Protein AF-A0A4R9V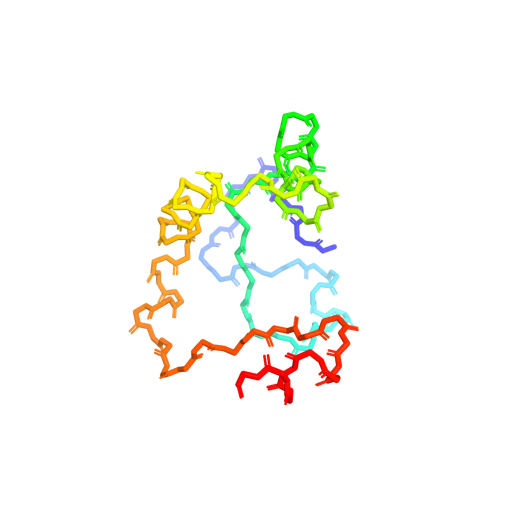CC9-F1 (afdb_monomer)

Foldseek 3Di:
DPDDDPDDPDPPDDDPCCVVPPDPDDDDWDLDDCDDPNVVLVCCVVPVVPCVCVVVRVVSCCVRCVVVVVVDPDDDDPDPDPVVVVVD

Nearest PDB structures (foldseek):
  8ba0-assembly1_g  TM=2.338E-01  e=4.211E+00  Drosophila melanogaster

Radius of gyration: 16.13 Å; Cα contacts (8 Å, |Δi|>4): 30; chains: 1; bounding box: 37×32×43 Å

Sequence (88 aa):
MGTPFTHDMGEGFLSAEAIADPPPFERARAAVVYSGVARQMVQGLKYQDRTDLAPWMARWMLRAGAELIAETDLVLPVPFHGRRLFRR

Mean predicted aligned error: 6.35 Å

Solvent-accessible surface area (backbone atoms only — not comparable to full-atom values): 5950 Å² total; per-residue (Å²): 132,93,72,82,72,96,61,92,77,59,90,89,66,73,55,72,62,49,71,75,56,65,63,101,60,94,79,88,74,69,66,66,72,86,44,74,66,55,40,52,51,53,46,32,47,74,76,62,79,34,61,82,50,47,68,60,54,48,53,43,40,50,66,56,31,44,73,59,56,77,73,51,93,74,89,77,82,85,66,95,49,71,72,61,73,74,70,118

Structure (mmCIF, N/CA/C/O backbone):
data_AF-A0A4R9VCC9-F1
#
_entry.id   AF-A0A4R9VCC9-F1
#
loop_
_atom_site.group_PDB
_atom_site.id
_atom_site.type_symbol
_atom_site.label_atom_id
_atom_site.label_alt_id
_atom_site.label_comp_id
_atom_site.label_asym_id
_atom_site.label_entity_id
_atom_site.label_seq_id
_atom_site.pdbx_PDB_ins_code
_atom_site.Cartn_x
_atom_site.Cartn_y
_atom_site.Cartn_z
_atom_site.occupancy
_atom_site.B_iso_or_equiv
_atom_site.auth_seq_id
_atom_site.auth_comp_id
_atom_site.auth_asym_id
_atom_site.auth_atom_id
_atom_site.pdbx_PDB_model_num
ATOM 1 N N . MET A 1 1 ? 10.640 7.210 -6.493 1.00 76.44 1 MET A N 1
ATOM 2 C CA . MET A 1 1 ? 9.928 6.099 -7.167 1.00 76.44 1 MET A CA 1
ATOM 3 C C . MET A 1 1 ? 8.426 6.180 -6.924 1.00 76.44 1 MET A C 1
ATOM 5 O O . MET A 1 1 ? 8.025 6.678 -5.881 1.00 76.44 1 MET A O 1
ATOM 9 N N . GLY A 1 2 ? 7.588 5.720 -7.864 1.00 79.06 2 GLY A N 1
ATOM 10 C CA . GLY A 1 2 ? 6.119 5.707 -7.707 1.00 79.06 2 GLY A CA 1
ATOM 11 C C . GLY A 1 2 ? 5.383 7.006 -8.073 1.00 79.06 2 GLY A C 1
ATOM 12 O O . GLY A 1 2 ? 4.167 7.081 -7.913 1.00 79.06 2 GLY A O 1
ATOM 13 N N . THR A 1 3 ? 6.091 8.014 -8.589 1.00 82.19 3 THR A N 1
ATOM 14 C CA . THR A 1 3 ? 5.484 9.201 -9.211 1.00 82.19 3 THR A CA 1
ATOM 15 C C . THR A 1 3 ? 5.131 8.878 -10.666 1.00 82.19 3 THR A C 1
ATOM 17 O O . THR A 1 3 ? 5.994 8.348 -11.367 1.00 82.19 3 THR A O 1
ATOM 20 N N . PRO A 1 4 ? 3.912 9.189 -11.144 1.00 82.19 4 PRO A N 1
ATOM 21 C CA . PRO A 1 4 ? 3.558 9.006 -12.548 1.00 82.19 4 PRO A CA 1
ATOM 22 C C . PRO A 1 4 ? 4.478 9.798 -13.483 1.00 82.19 4 PRO A C 1
ATOM 24 O O . PRO A 1 4 ? 4.898 10.910 -13.154 1.00 82.19 4 PRO A O 1
ATOM 27 N N . PHE A 1 5 ? 4.755 9.244 -14.662 1.00 86.69 5 PHE A N 1
ATOM 28 C CA . PHE A 1 5 ? 5.435 9.983 -15.720 1.00 86.69 5 PHE A CA 1
ATOM 29 C C . PHE A 1 5 ? 4.545 11.116 -16.244 1.00 86.69 5 PHE A C 1
ATOM 31 O O . PHE A 1 5 ? 3.318 11.032 -16.219 1.00 86.69 5 PHE A O 1
ATOM 38 N N . THR A 1 6 ? 5.173 12.188 -16.725 1.00 90.12 6 THR A N 1
ATOM 39 C CA . THR A 1 6 ? 4.464 13.324 -17.334 1.00 90.12 6 THR A CA 1
ATOM 40 C C . THR A 1 6 ? 3.877 12.987 -18.703 1.00 90.12 6 THR A C 1
ATOM 42 O O . THR A 1 6 ? 2.949 1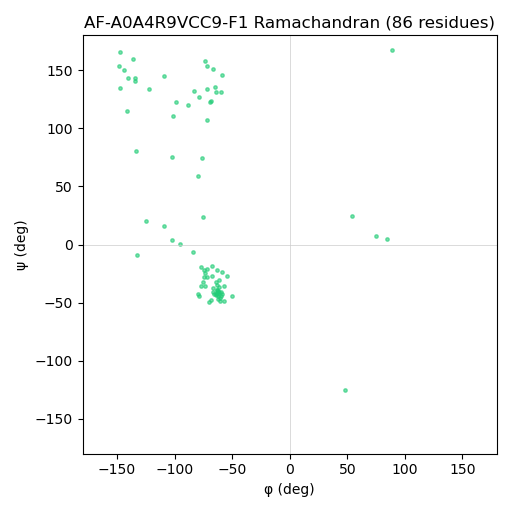3.658 -19.142 1.00 90.12 6 THR A O 1
ATOM 45 N N . HIS A 1 7 ? 4.409 11.955 -19.359 1.00 90.75 7 HIS A N 1
ATOM 46 C CA . HIS A 1 7 ? 3.992 11.465 -20.667 1.00 90.75 7 HIS A CA 1
ATOM 47 C C . HIS A 1 7 ? 3.932 9.938 -20.642 1.00 90.75 7 HIS A C 1
ATOM 49 O O . HIS A 1 7 ? 4.560 9.302 -19.793 1.00 90.75 7 HIS A O 1
ATOM 55 N N . ASP A 1 8 ? 3.190 9.361 -21.582 1.00 89.75 8 ASP A N 1
ATOM 56 C CA . ASP A 1 8 ? 3.244 7.927 -21.837 1.00 89.75 8 ASP A CA 1
ATOM 57 C C . ASP A 1 8 ? 4.614 7.564 -22.428 1.00 89.75 8 ASP A C 1
ATOM 59 O O . ASP A 1 8 ? 5.038 8.134 -23.434 1.00 89.75 8 ASP A O 1
ATOM 63 N N . MET A 1 9 ? 5.314 6.645 -21.767 1.00 90.69 9 MET A N 1
ATOM 64 C CA . MET A 1 9 ? 6.658 6.196 -22.141 1.00 90.69 9 MET A CA 1
ATOM 65 C C . MET A 1 9 ? 6.636 4.830 -22.842 1.00 90.69 9 MET A C 1
ATOM 67 O O . MET A 1 9 ? 7.693 4.284 -23.156 1.00 90.69 9 MET A O 1
ATOM 71 N N . GLY A 1 10 ? 5.444 4.281 -23.089 1.00 90.12 10 GLY A N 1
ATOM 72 C CA . GLY A 1 10 ? 5.252 2.937 -23.608 1.00 90.12 10 GLY A CA 1
ATOM 73 C C . GLY A 1 10 ? 5.168 1.876 -22.511 1.00 90.12 10 GLY A C 1
ATOM 74 O O . GLY A 1 10 ? 5.464 2.099 -21.332 1.00 90.12 10 GLY A O 1
ATOM 75 N N . GLU A 1 11 ? 4.732 0.690 -22.923 1.00 86.31 11 GLU A N 1
ATOM 76 C CA . GLU A 1 11 ? 4.518 -0.445 -22.032 1.00 86.31 11 GLU A CA 1
ATOM 77 C C . GLU A 1 11 ? 5.837 -0.930 -21.407 1.00 86.31 11 GLU A C 1
ATOM 79 O O . GLU A 1 11 ? 6.864 -1.041 -22.075 1.00 86.31 11 GLU A O 1
ATOM 84 N N . GLY A 1 12 ? 5.813 -1.209 -20.102 1.00 85.31 12 GLY A N 1
ATOM 85 C CA . GLY A 1 12 ? 6.968 -1.741 -19.373 1.00 85.31 12 GLY A CA 1
ATOM 86 C C . GLY A 1 12 ? 8.087 -0.734 -19.084 1.00 85.31 12 GLY A C 1
ATOM 87 O O . GLY A 1 12 ? 9.136 -1.133 -18.582 1.00 85.31 12 GLY A O 1
ATOM 88 N N . PHE A 1 13 ? 7.893 0.559 -19.365 1.00 89.69 13 PHE A N 1
ATOM 89 C CA . PHE A 1 13 ? 8.919 1.562 -19.095 1.00 89.69 13 PHE A CA 1
ATOM 90 C C . PHE A 1 13 ? 9.210 1.702 -17.589 1.00 89.69 13 PHE A C 1
ATOM 92 O O . PHE A 1 13 ? 8.302 1.875 -16.771 1.00 89.69 13 PHE A O 1
ATOM 99 N N . LEU A 1 14 ? 10.495 1.675 -17.226 1.00 89.12 14 LEU A N 1
ATOM 100 C CA . LEU A 1 14 ? 10.979 1.811 -15.850 1.00 89.12 14 LEU A CA 1
ATOM 101 C C . LEU A 1 14 ? 11.681 3.156 -15.650 1.00 89.12 14 LEU A C 1
ATOM 103 O O . LEU A 1 14 ? 12.368 3.656 -16.539 1.00 89.12 14 LEU A O 1
ATOM 107 N N . SER A 1 15 ? 11.537 3.751 -14.463 1.00 89.81 15 SER A N 1
ATOM 108 C CA . SER A 1 15 ? 12.280 4.969 -14.132 1.00 89.81 15 SER A CA 1
ATOM 109 C C . SER A 1 15 ? 13.761 4.658 -13.899 1.00 89.81 15 SER A C 1
ATOM 111 O O . SER A 1 15 ? 14.118 3.568 -13.456 1.00 89.81 15 SER A O 1
ATOM 113 N N . ALA A 1 16 ? 14.634 5.644 -14.125 1.00 91.00 16 ALA A N 1
ATOM 114 C CA . ALA A 1 16 ? 16.067 5.495 -13.856 1.00 91.00 16 ALA A CA 1
ATOM 115 C C . ALA A 1 16 ? 16.353 5.123 -12.389 1.00 91.00 16 ALA A C 1
ATOM 117 O O . ALA A 1 16 ? 17.237 4.320 -12.113 1.00 91.00 16 ALA A O 1
ATOM 118 N N . GLU A 1 17 ? 15.564 5.663 -11.456 1.00 91.44 17 GLU A N 1
ATOM 119 C CA . GLU A 1 17 ? 15.637 5.322 -10.031 1.00 91.44 17 GLU A CA 1
ATOM 120 C C . GLU A 1 17 ? 15.295 3.842 -9.785 1.00 91.44 17 GLU A C 1
ATOM 122 O O . GLU A 1 17 ? 15.993 3.194 -9.018 1.00 91.44 17 GLU A O 1
ATOM 127 N N . ALA A 1 18 ? 14.300 3.284 -10.494 1.00 90.81 18 ALA A N 1
ATOM 128 C CA . ALA A 1 18 ? 13.939 1.864 -10.409 1.00 90.81 18 ALA A CA 1
ATOM 129 C C . ALA A 1 18 ? 15.028 0.917 -10.891 1.00 90.81 18 ALA A C 1
ATOM 131 O O . ALA A 1 18 ? 15.138 -0.204 -10.405 1.00 90.81 18 ALA A O 1
ATOM 132 N N . ILE A 1 19 ? 15.802 1.364 -11.872 1.00 92.00 19 ILE A N 1
ATOM 133 C CA . ILE A 1 19 ? 16.897 0.586 -12.442 1.00 92.00 19 ILE A CA 1
ATOM 134 C C . ILE A 1 19 ? 18.124 0.661 -11.530 1.00 92.00 19 ILE A C 1
ATOM 136 O O . ILE A 1 19 ? 18.789 -0.348 -11.314 1.00 92.00 19 ILE A O 1
ATOM 140 N N . ALA A 1 20 ? 18.433 1.852 -11.009 1.00 95.12 20 ALA A N 1
ATOM 141 C CA . ALA A 1 20 ? 19.611 2.080 -10.179 1.00 95.12 20 ALA A CA 1
ATOM 142 C C . ALA A 1 20 ? 19.476 1.490 -8.766 1.00 95.12 20 ALA A C 1
ATOM 144 O O . ALA A 1 20 ? 20.463 0.996 -8.225 1.00 95.12 20 ALA A O 1
ATOM 145 N N . ASP A 1 21 ? 18.273 1.534 -8.189 1.00 93.12 21 ASP A N 1
ATOM 146 C CA . ASP A 1 21 ? 17.951 0.988 -6.868 1.00 93.12 21 ASP A CA 1
ATOM 147 C C . ASP A 1 21 ? 16.649 0.165 -6.948 1.00 93.12 21 ASP A C 1
ATOM 149 O O . ASP A 1 21 ? 15.556 0.676 -6.662 1.00 93.12 21 ASP A O 1
ATOM 153 N N . PRO A 1 22 ? 16.729 -1.097 -7.422 1.00 91.62 22 PRO A N 1
ATOM 154 C CA . PRO A 1 22 ? 15.555 -1.939 -7.596 1.00 91.62 22 PRO A CA 1
ATOM 155 C C . PRO A 1 22 ? 14.803 -2.154 -6.274 1.00 91.62 22 PRO A C 1
ATOM 157 O O . PRO A 1 22 ? 15.409 -2.523 -5.265 1.00 91.62 22 PRO A O 1
ATOM 160 N N . PRO A 1 23 ? 13.472 -1.972 -6.252 1.00 90.56 23 PRO A N 1
ATOM 161 C CA . PRO A 1 23 ? 12.703 -2.100 -5.029 1.00 90.56 23 PRO A CA 1
ATOM 162 C C . PRO A 1 23 ? 12.569 -3.582 -4.639 1.00 90.56 23 PRO A C 1
ATOM 164 O O . PRO A 1 23 ? 12.609 -4.459 -5.503 1.00 90.56 23 PRO A O 1
ATOM 167 N N . PRO A 1 24 ? 12.309 -3.904 -3.359 1.00 90.69 24 PRO A N 1
ATOM 168 C CA . PRO A 1 24 ? 12.152 -5.287 -2.894 1.00 90.69 24 PRO A CA 1
ATOM 169 C C . PRO A 1 24 ? 10.797 -5.914 -3.293 1.00 90.69 24 PRO A C 1
ATOM 171 O O . PRO A 1 24 ? 10.298 -6.811 -2.616 1.00 90.69 24 PRO A O 1
ATOM 174 N N . PHE A 1 25 ? 10.159 -5.410 -4.348 1.00 89.31 25 PHE A N 1
ATOM 175 C CA . PHE A 1 25 ? 8.878 -5.875 -4.869 1.00 89.31 25 PHE A CA 1
ATOM 176 C C . PHE A 1 25 ? 8.870 -5.776 -6.395 1.00 89.31 25 PHE A C 1
ATOM 178 O O . PHE A 1 25 ? 9.479 -4.880 -6.969 1.00 89.31 25 PHE A O 1
ATOM 185 N N . GLU A 1 26 ? 8.124 -6.661 -7.053 1.00 88.69 26 GLU A N 1
ATOM 186 C CA . GLU A 1 26 ? 7.992 -6.645 -8.515 1.00 88.69 26 GLU A CA 1
ATOM 187 C C . GLU A 1 26 ? 7.003 -5.570 -8.986 1.00 88.69 26 GLU A C 1
ATOM 189 O O . GLU A 1 26 ? 7.258 -4.832 -9.935 1.00 88.69 26 GLU A O 1
ATOM 194 N N . ARG A 1 27 ? 5.853 -5.459 -8.310 1.00 88.25 27 ARG A N 1
ATOM 195 C CA . ARG A 1 27 ? 4.760 -4.562 -8.699 1.00 88.25 27 ARG A CA 1
ATOM 196 C C . ARG A 1 27 ? 4.129 -3.915 -7.471 1.00 88.25 27 ARG A C 1
ATOM 198 O O . ARG A 1 27 ? 3.954 -4.549 -6.435 1.00 88.25 27 ARG A O 1
ATOM 205 N N . ALA A 1 28 ? 3.732 -2.653 -7.614 1.00 89.19 28 ALA A N 1
ATOM 206 C CA . ALA A 1 28 ? 2.962 -1.921 -6.615 1.00 89.19 28 ALA A CA 1
ATOM 207 C C . ALA A 1 28 ? 1.799 -1.172 -7.280 1.00 89.19 28 ALA A C 1
ATOM 209 O O . ALA A 1 28 ? 1.923 -0.652 -8.393 1.00 89.19 28 ALA A O 1
ATOM 210 N N . ARG A 1 29 ? 0.657 -1.106 -6.587 1.00 91.06 29 ARG A N 1
ATOM 211 C CA . ARG A 1 29 ? -0.509 -0.306 -6.984 1.00 91.06 29 ARG A CA 1
ATOM 212 C C . ARG A 1 29 ? -1.046 0.453 -5.782 1.00 91.06 29 ARG A C 1
ATOM 214 O O . ARG A 1 29 ? -1.131 -0.081 -4.679 1.00 91.06 29 ARG A O 1
ATOM 221 N N . ALA A 1 30 ? -1.448 1.693 -6.025 1.00 92.00 30 ALA A N 1
ATOM 222 C CA . ALA A 1 30 ? -2.156 2.521 -5.064 1.00 92.00 30 ALA A CA 1
ATOM 223 C C . ALA A 1 30 ? -3.495 2.940 -5.671 1.00 92.00 30 ALA A C 1
ATOM 225 O O . ALA A 1 30 ? -3.551 3.368 -6.820 1.00 92.00 30 ALA A O 1
ATOM 226 N N . ALA A 1 31 ? -4.572 2.833 -4.894 1.00 94.19 31 ALA A N 1
ATOM 227 C CA . ALA A 1 31 ? -5.886 3.294 -5.338 1.00 94.19 31 ALA A CA 1
ATOM 228 C C . ALA A 1 31 ? -6.007 4.825 -5.323 1.00 94.19 31 ALA A C 1
ATOM 230 O O . ALA A 1 31 ? -6.795 5.393 -6.073 1.00 94.19 31 ALA A O 1
ATOM 231 N N . VAL A 1 32 ? -5.250 5.488 -4.444 1.00 92.62 32 VAL A N 1
ATOM 232 C CA . VAL A 1 32 ? -5.306 6.933 -4.212 1.00 92.62 32 VAL A CA 1
ATOM 233 C C . VAL A 1 32 ? -3.933 7.465 -3.814 1.00 92.62 32 VAL A C 1
ATOM 235 O O . VAL A 1 32 ? -3.132 6.755 -3.201 1.00 92.62 32 VAL A O 1
ATOM 238 N N . VAL A 1 33 ? -3.691 8.745 -4.095 1.00 92.38 33 VAL A N 1
ATOM 239 C CA . VAL A 1 33 ? -2.576 9.489 -3.499 1.00 92.38 33 VAL A CA 1
ATOM 240 C C . VAL A 1 33 ? -2.895 9.7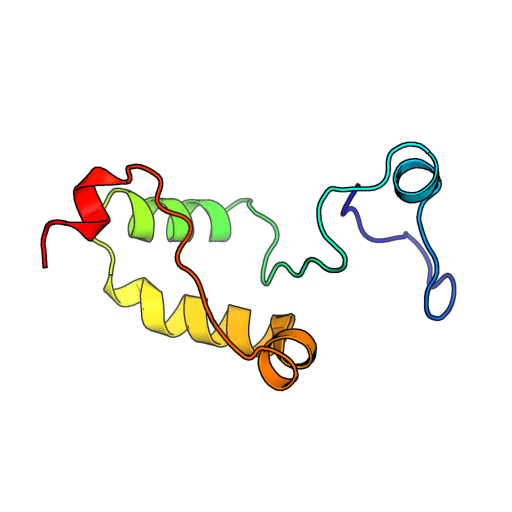43 -2.026 1.00 92.38 33 VAL A C 1
ATOM 242 O O . VAL A 1 33 ? -4.001 10.165 -1.684 1.00 92.38 33 VAL A O 1
ATOM 245 N N . TYR A 1 34 ? -1.934 9.494 -1.137 1.00 92.62 34 TYR A N 1
ATOM 246 C CA . TYR A 1 34 ? -2.107 9.698 0.302 1.00 92.62 34 TYR A CA 1
ATOM 247 C C . TYR A 1 34 ? -2.041 11.190 0.676 1.00 92.62 34 TYR A C 1
ATOM 249 O O . TYR A 1 34 ? -1.060 11.685 1.229 1.00 92.62 34 TYR A O 1
ATOM 257 N N . SER A 1 35 ? -3.105 11.924 0.366 1.00 94.69 35 SER A N 1
ATOM 258 C CA . SER A 1 35 ? -3.258 13.349 0.666 1.00 94.69 35 SER A CA 1
ATOM 259 C C . SER A 1 35 ? -4.725 13.696 0.949 1.00 94.69 35 SER A C 1
ATOM 261 O O . SER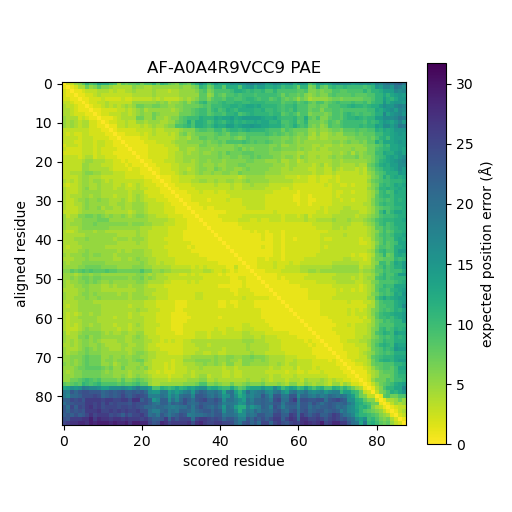 A 1 35 ? -5.625 12.887 0.714 1.00 94.69 35 SER A O 1
ATOM 263 N N . GLY A 1 36 ? -4.974 14.879 1.524 1.00 96.88 36 GLY A N 1
ATOM 264 C CA . GLY A 1 36 ? -6.325 15.410 1.751 1.00 96.88 36 GLY A CA 1
ATOM 265 C C . GLY A 1 36 ? -7.296 14.414 2.400 1.00 96.88 36 GLY A C 1
ATOM 266 O O . GLY A 1 36 ? -7.007 13.835 3.450 1.00 96.88 36 GLY A O 1
ATOM 267 N N . VAL A 1 37 ? -8.443 14.203 1.749 1.00 96.50 37 VAL A N 1
ATOM 268 C CA . VAL A 1 37 ? -9.514 13.304 2.213 1.00 96.50 37 VAL A CA 1
ATOM 269 C C . VAL A 1 37 ? -9.048 11.849 2.295 1.00 96.50 37 VAL A C 1
ATOM 271 O O . VAL A 1 37 ? -9.351 11.172 3.275 1.00 96.50 37 VAL A O 1
ATOM 274 N N . ALA A 1 38 ? -8.250 11.367 1.336 1.00 95.81 38 ALA A N 1
ATOM 275 C CA . ALA A 1 38 ? -7.734 9.997 1.365 1.00 95.81 38 ALA A CA 1
ATOM 276 C C . ALA A 1 38 ? -6.895 9.740 2.627 1.00 95.81 38 ALA A C 1
ATOM 278 O O . ALA A 1 38 ? -7.039 8.705 3.282 1.00 95.81 38 ALA A O 1
ATOM 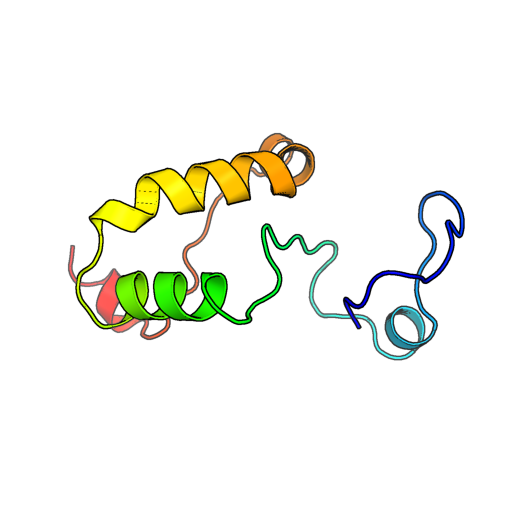279 N N . ARG A 1 39 ? -6.073 10.720 3.027 1.00 96.50 39 ARG A N 1
ATOM 280 C CA . ARG A 1 39 ? -5.322 10.658 4.286 1.00 96.50 39 ARG A CA 1
ATOM 281 C C . ARG A 1 39 ? -6.249 10.603 5.503 1.00 96.50 39 ARG A C 1
ATOM 283 O O . ARG A 1 39 ? -6.011 9.788 6.392 1.00 96.50 39 ARG A O 1
ATOM 290 N N . GLN A 1 40 ? -7.295 11.427 5.541 1.00 97.44 40 GLN A N 1
ATOM 291 C CA . GLN A 1 40 ? -8.263 11.435 6.646 1.00 97.44 40 GLN A CA 1
ATOM 292 C C . GLN A 1 40 ? -9.003 10.098 6.765 1.00 97.44 40 GLN A C 1
ATOM 294 O O . GLN A 1 40 ? -9.117 9.563 7.864 1.00 97.44 40 GLN A O 1
ATOM 299 N N . MET A 1 41 ? -9.431 9.508 5.646 1.00 97.25 41 MET A N 1
ATOM 300 C CA . MET A 1 41 ? -10.097 8.201 5.634 1.00 97.25 41 MET A CA 1
ATOM 301 C C . MET A 1 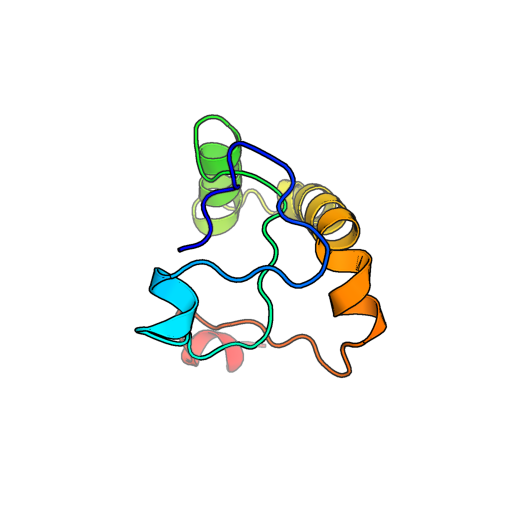41 ? -9.188 7.084 6.156 1.00 97.25 41 MET A C 1
ATOM 303 O O . MET A 1 41 ? -9.595 6.302 7.013 1.00 97.25 41 MET A O 1
ATOM 307 N N . VAL A 1 42 ? -7.935 7.033 5.691 1.00 95.19 42 VAL A N 1
ATOM 308 C CA . VAL A 1 42 ? -6.952 6.045 6.165 1.00 95.19 42 VAL A CA 1
ATOM 309 C C . VAL A 1 42 ? -6.683 6.205 7.661 1.00 95.19 42 VAL A C 1
ATOM 311 O O . VAL A 1 42 ? -6.579 5.206 8.369 1.00 95.19 42 VAL A O 1
ATOM 314 N N . GLN A 1 43 ? -6.581 7.439 8.161 1.00 95.69 43 GLN A N 1
ATOM 315 C CA . GLN A 1 43 ? -6.419 7.693 9.594 1.00 95.69 43 GLN A CA 1
ATOM 316 C C . GLN A 1 43 ? -7.663 7.292 10.392 1.00 95.69 43 GLN A C 1
ATOM 318 O O . GLN A 1 43 ? -7.520 6.677 11.446 1.00 95.69 43 GLN A O 1
ATOM 323 N N . GLY A 1 44 ? -8.861 7.575 9.874 1.00 96.75 44 GLY A N 1
ATOM 324 C CA . GLY A 1 44 ? -10.122 7.147 10.472 1.00 96.75 44 GLY A CA 1
ATOM 325 C C . GLY A 1 44 ? -10.187 5.629 10.627 1.00 96.75 44 GLY A C 1
ATOM 326 O O . GLY A 1 44 ? -10.456 5.126 11.717 1.00 96.75 44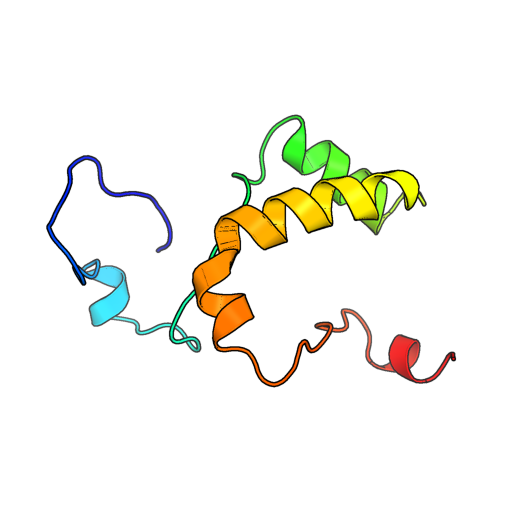 GLY A O 1
ATOM 327 N N . LEU A 1 45 ? -9.853 4.899 9.559 1.00 94.25 45 LEU A N 1
ATOM 328 C CA . LEU A 1 45 ? -9.807 3.438 9.568 1.00 94.25 45 LEU A CA 1
ATOM 329 C C . LEU A 1 45 ? -8.743 2.894 10.538 1.00 94.25 45 LEU A C 1
ATOM 331 O O . LEU A 1 45 ? -8.991 1.913 11.232 1.00 94.25 45 LEU A O 1
ATOM 335 N N . LYS A 1 46 ? -7.550 3.505 10.585 1.00 90.19 46 LYS A N 1
ATOM 336 C CA . LYS A 1 46 ? -6.425 3.013 11.401 1.00 90.19 46 LYS A CA 1
ATOM 337 C C . LYS A 1 46 ? -6.552 3.327 12.891 1.00 90.19 46 LYS A C 1
ATOM 339 O O . LYS A 1 46 ? -6.083 2.529 13.699 1.00 90.19 46 LYS A O 1
ATOM 344 N N . TYR A 1 47 ? -7.106 4.486 13.244 1.00 93.25 47 TYR A N 1
ATOM 345 C CA . TYR A 1 47 ? -6.956 5.058 14.588 1.00 93.25 47 TYR A CA 1
ATOM 346 C C . TYR A 1 47 ? -8.258 5.547 15.227 1.00 93.25 47 TYR A C 1
ATOM 348 O O . TYR A 1 47 ? -8.235 5.903 16.399 1.00 93.25 47 TYR A O 1
ATOM 356 N N . GLN A 1 48 ? -9.374 5.595 14.492 1.00 94.00 48 GLN A N 1
ATOM 357 C CA . GLN A 1 48 ? -10.637 6.162 14.992 1.00 94.00 48 GLN A CA 1
ATOM 358 C C . GLN A 1 48 ? -11.813 5.183 14.895 1.00 94.00 48 GLN A C 1
ATOM 360 O O . GLN A 1 48 ? -12.963 5.606 14.872 1.00 94.00 48 GLN A O 1
ATOM 365 N N . ASP A 1 49 ? -11.521 3.8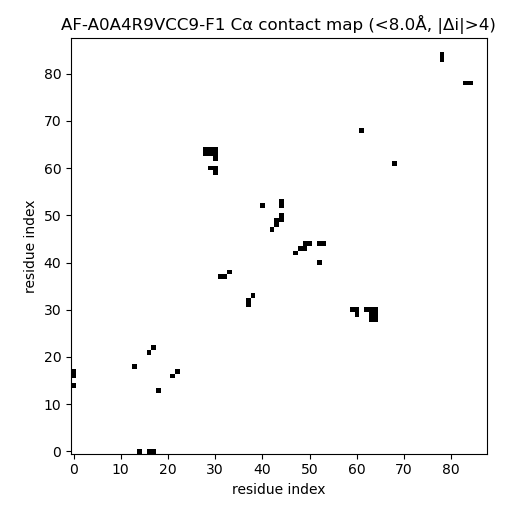85 14.793 1.00 93.06 49 ASP A N 1
ATOM 366 C CA . ASP A 1 49 ? -12.510 2.799 14.733 1.00 93.06 49 ASP A CA 1
ATOM 367 C C . ASP A 1 49 ? -13.573 2.956 13.623 1.00 93.06 49 ASP A C 1
ATOM 369 O O . ASP A 1 49 ? -14.664 2.390 13.674 1.00 93.06 49 ASP A O 1
ATOM 373 N N . ARG A 1 50 ? -13.240 3.703 12.558 1.00 96.00 50 ARG A N 1
ATOM 374 C CA . ARG A 1 50 ? -14.095 3.898 11.376 1.00 96.00 50 ARG A CA 1
ATOM 375 C C . ARG A 1 50 ? -14.017 2.702 10.430 1.00 96.00 50 ARG A C 1
ATOM 377 O O . ARG A 1 50 ? -13.598 2.812 9.275 1.00 96.00 50 ARG A O 1
ATOM 384 N N . THR A 1 51 ? -14.378 1.528 10.940 1.00 95.06 51 THR A N 1
ATOM 385 C CA . THR A 1 51 ? -14.379 0.262 10.187 1.00 95.06 51 THR A CA 1
ATOM 386 C C . THR A 1 51 ? -15.430 0.237 9.074 1.00 95.06 51 THR A C 1
ATOM 388 O O . THR A 1 51 ? -15.267 -0.494 8.096 1.00 95.06 51 THR A O 1
ATOM 391 N N . ASP A 1 52 ? -16.432 1.117 9.143 1.00 96.75 52 ASP A N 1
ATOM 392 C CA . ASP A 1 52 ? -17.411 1.386 8.085 1.00 96.75 52 ASP A CA 1
ATOM 393 C C . ASP A 1 52 ? -16.768 1.851 6.765 1.00 96.75 52 ASP A C 1
ATOM 395 O O . ASP A 1 52 ? -17.336 1.645 5.692 1.00 96.75 52 ASP A O 1
ATOM 399 N N . LEU A 1 53 ? -15.556 2.418 6.814 1.00 96.81 53 LEU A N 1
ATOM 400 C CA . LEU A 1 53 ? -14.794 2.821 5.628 1.00 96.81 53 LEU A CA 1
ATOM 401 C C . LEU A 1 53 ? -14.178 1.630 4.879 1.00 96.81 53 LEU A C 1
ATOM 403 O O . LEU A 1 53 ? -13.877 1.741 3.686 1.00 96.81 53 LEU A O 1
ATOM 407 N N . ALA A 1 54 ? -13.985 0.491 5.552 1.00 95.56 54 ALA A N 1
ATOM 408 C CA . ALA A 1 54 ? -13.221 -0.630 5.016 1.00 95.56 54 ALA A CA 1
ATOM 409 C C . ALA A 1 54 ? -13.804 -1.207 3.710 1.00 95.56 54 ALA A C 1
ATOM 411 O O . ALA A 1 54 ? -13.032 -1.365 2.762 1.00 95.56 54 ALA A O 1
ATOM 412 N N . PRO A 1 55 ? -15.125 -1.461 3.574 1.00 97.00 55 PRO A N 1
ATOM 413 C CA . PRO A 1 55 ? -15.682 -1.997 2.331 1.00 97.00 55 PRO A CA 1
ATOM 414 C C . PRO A 1 55 ? -15.508 -1.052 1.135 1.00 97.00 55 PRO A C 1
ATOM 416 O O . PRO A 1 55 ? -15.282 -1.508 0.015 1.00 97.00 55 PRO A O 1
ATOM 419 N N . TRP A 1 56 ? -15.589 0.262 1.356 1.00 95.62 56 TRP A N 1
ATOM 420 C CA . TRP A 1 56 ? -15.430 1.269 0.304 1.00 95.62 56 TRP A CA 1
ATOM 421 C C . TRP A 1 56 ? -13.988 1.343 -0.181 1.00 95.62 56 TRP A C 1
ATOM 423 O O . TRP A 1 56 ? -13.721 1.236 -1.378 1.00 95.62 56 TRP A O 1
ATOM 433 N N . MET A 1 57 ? -13.055 1.444 0.764 1.00 96.75 57 MET A N 1
ATOM 434 C CA . MET A 1 57 ? -11.628 1.483 0.468 1.00 96.75 57 MET A CA 1
ATOM 435 C C . MET A 1 57 ? -11.161 0.180 -0.192 1.00 96.75 57 MET A C 1
ATOM 437 O O . MET A 1 57 ? -10.401 0.226 -1.158 1.00 96.75 57 MET A O 1
ATOM 441 N N . ALA A 1 58 ? -11.676 -0.972 0.253 1.00 95.44 58 ALA A N 1
ATOM 442 C CA . ALA A 1 58 ? -11.399 -2.262 -0.371 1.00 95.44 58 ALA A CA 1
ATOM 443 C C . ALA A 1 58 ? -11.852 -2.297 -1.838 1.00 95.44 58 ALA A C 1
ATOM 445 O O . ALA A 1 58 ? -11.082 -2.719 -2.692 1.00 95.44 58 ALA A O 1
ATOM 446 N N . ARG A 1 59 ? -13.047 -1.791 -2.174 1.00 96.75 59 ARG A N 1
ATOM 447 C CA . ARG A 1 59 ? -13.514 -1.728 -3.575 1.00 96.75 59 ARG A CA 1
ATOM 448 C C . ARG A 1 59 ? -12.613 -0.865 -4.459 1.00 96.75 59 ARG A C 1
ATOM 450 O O . ARG A 1 59 ? -12.387 -1.217 -5.615 1.00 96.75 59 ARG A O 1
ATOM 457 N N . TRP A 1 60 ? -12.075 0.235 -3.935 1.00 96.75 60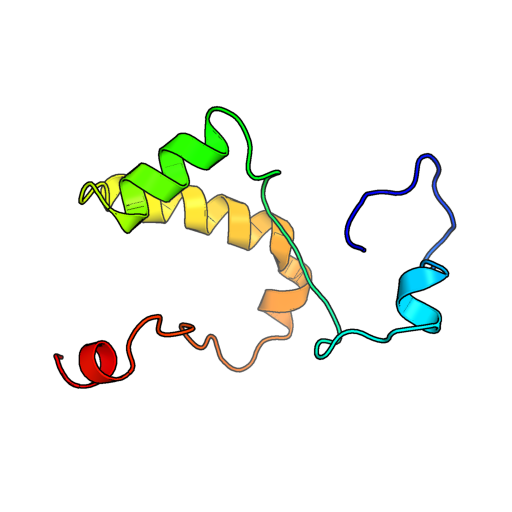 TRP A N 1
ATOM 458 C CA . TRP A 1 60 ? -11.106 1.049 -4.674 1.00 96.75 60 TRP A CA 1
ATOM 459 C C . TRP A 1 60 ? -9.802 0.291 -4.924 1.00 96.75 60 TRP A C 1
ATOM 461 O O . TRP A 1 60 ? -9.286 0.320 -6.039 1.00 96.75 60 TRP A O 1
ATOM 471 N N . MET A 1 61 ? -9.305 -0.432 -3.917 1.00 95.75 61 MET A N 1
ATOM 472 C CA . MET A 1 61 ? -8.115 -1.276 -4.049 1.00 95.75 61 MET A CA 1
ATOM 473 C C . MET A 1 61 ? -8.332 -2.429 -5.033 1.00 95.75 61 MET A C 1
ATOM 475 O O . MET A 1 61 ? -7.469 -2.661 -5.872 1.00 95.75 61 MET A O 1
ATOM 479 N N . LEU A 1 62 ? -9.492 -3.093 -4.988 1.00 95.88 62 LEU A N 1
ATOM 480 C CA . LEU A 1 62 ? -9.854 -4.157 -5.930 1.00 95.88 62 LEU A CA 1
ATOM 481 C C . LEU A 1 62 ? -9.848 -3.651 -7.374 1.00 95.88 62 LEU A C 1
ATOM 483 O O . LEU A 1 62 ? -9.329 -4.320 -8.258 1.00 95.88 62 LEU A O 1
ATOM 487 N N . ARG A 1 63 ? -10.378 -2.446 -7.613 1.00 95.88 63 ARG A N 1
ATOM 488 C CA . ARG A 1 63 ? -10.378 -1.837 -8.948 1.00 95.88 63 ARG A CA 1
ATOM 489 C C . ARG A 1 63 ? -8.969 -1.461 -9.412 1.00 95.88 63 ARG A C 1
ATOM 491 O O . ARG A 1 63 ? -8.616 -1.747 -10.547 1.00 95.88 63 ARG A O 1
ATOM 498 N N . ALA A 1 64 ? -8.183 -0.802 -8.563 1.00 95.12 64 ALA A N 1
ATOM 499 C CA . ALA A 1 64 ? -6.845 -0.329 -8.927 1.00 95.12 64 ALA A CA 1
ATOM 500 C C . ALA A 1 64 ? -5.803 -1.459 -9.034 1.00 95.12 64 ALA A C 1
ATOM 502 O O . ALA A 1 64 ? -4.789 -1.303 -9.709 1.00 95.12 64 ALA A O 1
ATOM 503 N N . GLY A 1 65 ? -6.037 -2.575 -8.342 1.00 94.75 65 GLY A N 1
ATOM 504 C CA . GLY A 1 65 ? -5.153 -3.738 -8.298 1.00 94.75 65 GLY A CA 1
ATOM 505 C C . GLY A 1 65 ? -5.691 -4.963 -9.031 1.00 94.75 65 GLY A C 1
ATOM 506 O O . GLY A 1 65 ? -5.189 -6.047 -8.763 1.00 94.75 65 GLY A O 1
ATOM 507 N N . ALA A 1 66 ? -6.701 -4.820 -9.897 1.00 95.25 66 ALA A N 1
ATOM 508 C CA . ALA A 1 66 ? -7.413 -5.947 -10.509 1.00 95.25 66 ALA A CA 1
ATOM 509 C C . ALA A 1 66 ? -6.468 -6.988 -11.139 1.00 95.25 66 ALA A C 1
ATOM 511 O O . ALA A 1 66 ? -6.624 -8.177 -10.883 1.00 95.25 66 ALA A O 1
ATOM 512 N N . GLU A 1 67 ? -5.456 -6.528 -11.878 1.00 92.56 67 GLU A N 1
ATOM 513 C CA . GLU A 1 67 ? -4.418 -7.369 -12.495 1.00 92.56 67 GLU A CA 1
ATOM 514 C C . GLU A 1 67 ? -3.609 -8.153 -11.454 1.00 92.56 67 GLU A C 1
ATOM 516 O O . GLU A 1 67 ? -3.477 -9.366 -11.561 1.00 92.56 67 GLU A O 1
ATOM 521 N N . LEU A 1 68 ? -3.123 -7.484 -10.399 1.00 92.31 68 LEU A N 1
ATOM 522 C CA . LEU A 1 68 ? -2.364 -8.161 -9.343 1.00 92.31 68 LEU A CA 1
ATOM 523 C C . LEU A 1 68 ? -3.223 -9.181 -8.607 1.00 92.31 68 LEU A C 1
ATOM 525 O O . LEU A 1 68 ? -2.761 -10.276 -8.320 1.00 92.31 68 LEU A O 1
ATOM 529 N N . ILE A 1 69 ? -4.463 -8.819 -8.282 1.00 93.25 69 ILE A N 1
ATOM 530 C CA . ILE A 1 69 ? -5.367 -9.673 -7.508 1.00 93.25 69 ILE A CA 1
ATOM 531 C C . ILE A 1 69 ? -5.755 -10.918 -8.304 1.00 93.25 69 ILE A C 1
ATOM 533 O O . ILE A 1 69 ? -5.853 -11.989 -7.714 1.00 93.25 69 ILE A O 1
ATOM 537 N N . ALA A 1 70 ? -5.948 -10.795 -9.620 1.00 94.25 70 ALA A N 1
ATOM 538 C CA . ALA A 1 70 ? -6.243 -11.931 -10.489 1.00 94.25 70 ALA A CA 1
ATOM 539 C C . ALA A 1 70 ? -5.111 -12.975 -10.502 1.00 94.25 70 ALA A C 1
ATOM 541 O O . ALA A 1 70 ? -5.385 -14.163 -10.638 1.00 94.25 70 ALA A O 1
ATOM 542 N N . GLU A 1 71 ? -3.865 -12.533 -10.323 1.00 94.44 71 GLU A N 1
ATOM 543 C CA . GLU A 1 71 ? -2.662 -13.375 -10.273 1.00 94.44 71 GLU A CA 1
ATOM 544 C C . GLU A 1 71 ? -2.238 -13.747 -8.836 1.00 94.44 71 GLU A C 1
ATOM 546 O O . GLU A 1 71 ? -1.226 -14.413 -8.643 1.00 94.44 71 GLU A O 1
ATOM 551 N N . THR A 1 72 ? -2.965 -13.299 -7.804 1.00 93.06 72 THR A N 1
ATOM 552 C CA . THR A 1 72 ? -2.561 -13.475 -6.400 1.00 93.06 72 THR A CA 1
ATOM 553 C C . THR A 1 72 ? -3.073 -14.796 -5.824 1.00 93.06 72 THR A C 1
ATOM 555 O O . THR A 1 72 ? -4.278 -14.974 -5.657 1.00 93.06 72 THR A O 1
ATOM 558 N N . ASP A 1 73 ? -2.163 -15.662 -5.374 1.00 94.88 73 ASP A N 1
ATOM 559 C CA . ASP A 1 73 ? -2.519 -16.878 -4.624 1.00 94.88 73 ASP A CA 1
ATOM 560 C C . ASP A 1 73 ? -2.933 -16.589 -3.169 1.00 94.88 73 ASP A C 1
ATOM 562 O O . ASP A 1 73 ? -3.754 -17.297 -2.582 1.00 94.88 73 ASP A O 1
ATOM 566 N N . LEU A 1 74 ? -2.342 -15.555 -2.552 1.00 92.50 74 LEU A N 1
ATOM 567 C CA . LEU A 1 74 ? -2.526 -15.251 -1.132 1.00 92.50 74 LEU A CA 1
ATOM 568 C C . LEU A 1 74 ? -2.460 -13.753 -0.816 1.00 92.50 74 LEU A C 1
ATOM 570 O O . LEU A 1 74 ? -1.525 -13.053 -1.196 1.00 92.50 74 LEU A O 1
ATOM 574 N N . VAL A 1 75 ? -3.407 -13.285 0.002 1.00 89.12 75 VAL A N 1
ATOM 575 C CA . VAL A 1 75 ? -3.388 -11.936 0.583 1.00 89.12 75 VAL A CA 1
ATOM 576 C C . VAL A 1 75 ? -2.904 -12.008 2.028 1.00 89.12 75 VAL A C 1
ATOM 578 O O . VAL A 1 75 ? -3.609 -12.493 2.914 1.00 89.12 75 VAL A O 1
ATOM 581 N N . LEU A 1 76 ? -1.702 -11.486 2.275 1.00 86.62 76 LEU A N 1
ATOM 582 C CA . LEU A 1 76 ? -1.112 -11.420 3.610 1.00 86.62 76 LEU A CA 1
ATOM 583 C C . LEU A 1 76 ? -1.314 -10.030 4.231 1.00 86.62 76 LEU A C 1
ATOM 585 O O . LEU A 1 76 ? -0.857 -9.032 3.669 1.00 86.62 76 LEU A O 1
ATOM 589 N N . PRO A 1 77 ? -1.953 -9.920 5.409 1.00 82.44 77 PRO A N 1
ATOM 590 C CA . PRO A 1 77 ? -1.988 -8.656 6.125 1.00 82.44 77 PRO A CA 1
ATOM 591 C C . PRO A 1 77 ? -0.586 -8.346 6.657 1.00 82.44 77 PRO A C 1
ATOM 593 O O . PRO A 1 77 ? -0.047 -9.127 7.436 1.00 82.44 77 PRO A O 1
ATOM 596 N N . VAL A 1 78 ? -0.013 -7.194 6.296 1.00 79.62 78 VAL A N 1
ATOM 597 C CA . VAL A 1 78 ? 1.248 -6.724 6.892 1.00 79.62 78 VAL A CA 1
ATOM 598 C C . VAL A 1 78 ? 0.955 -6.272 8.327 1.00 79.62 78 VAL A C 1
ATOM 600 O O . VAL A 1 78 ? 0.294 -5.244 8.524 1.00 79.62 78 VAL A O 1
ATOM 603 N N . PRO A 1 79 ? 1.377 -7.022 9.359 1.00 68.12 79 PRO A N 1
ATOM 604 C CA . PRO A 1 79 ? 1.048 -6.674 10.724 1.00 68.12 79 PRO A CA 1
ATOM 605 C C . PRO A 1 79 ? 1.963 -5.546 11.189 1.00 68.12 79 PRO A C 1
ATOM 607 O O . PRO A 1 79 ? 3.181 -5.674 11.171 1.00 68.12 79 PRO A O 1
ATOM 610 N N . PHE A 1 80 ? 1.375 -4.464 11.702 1.00 57.59 80 PHE A N 1
ATOM 611 C CA . PHE A 1 80 ? 2.154 -3.441 12.406 1.00 57.59 80 PHE A CA 1
ATOM 612 C C . PHE A 1 80 ? 2.717 -3.990 13.733 1.00 57.59 80 PHE A C 1
ATOM 614 O O . PHE A 1 80 ? 3.782 -3.573 14.174 1.00 57.59 80 PHE A O 1
ATOM 621 N N . HIS A 1 81 ? 2.046 -4.986 14.338 1.00 60.56 81 HIS A N 1
ATOM 622 C CA . HIS A 1 81 ? 2.501 -5.722 15.523 1.00 60.56 81 HIS A CA 1
ATOM 623 C C . HIS A 1 81 ? 2.147 -7.212 15.397 1.00 60.56 81 HIS A C 1
ATOM 625 O O . HIS A 1 81 ? 0.967 -7.568 15.432 1.00 60.56 81 HIS A O 1
ATOM 631 N N . GLY A 1 82 ? 3.146 -8.100 15.313 1.00 54.16 82 GLY A N 1
ATOM 632 C CA . GLY A 1 82 ? 2.927 -9.553 15.182 1.00 54.16 82 GLY A CA 1
ATOM 633 C C . GLY A 1 82 ? 2.038 -10.160 16.281 1.00 54.16 82 GLY A C 1
ATOM 634 O O . GLY A 1 82 ? 1.285 -11.096 16.032 1.00 54.16 82 GLY A O 1
ATOM 635 N N . ARG A 1 83 ? 2.014 -9.553 17.478 1.00 59.19 83 ARG A N 1
ATOM 636 C CA . ARG A 1 83 ? 1.171 -9.981 18.613 1.00 59.19 83 ARG A CA 1
ATOM 637 C C . ARG A 1 83 ? -0.334 -9.886 18.342 1.00 59.19 83 ARG A C 1
ATOM 639 O O . ARG A 1 83 ? -1.108 -10.567 19.003 1.00 59.19 83 ARG A O 1
ATOM 646 N N . ARG A 1 84 ? -0.765 -9.061 17.382 1.00 59.50 84 ARG A N 1
ATOM 647 C CA . ARG A 1 84 ? -2.186 -8.916 17.031 1.00 59.50 84 ARG A CA 1
ATOM 648 C C . ARG A 1 84 ? -2.705 -10.087 16.187 1.00 59.50 84 ARG A C 1
ATOM 650 O O . ARG A 1 84 ? -3.907 -10.309 16.174 1.00 59.50 84 ARG A O 1
ATOM 657 N N . LEU A 1 85 ? -1.821 -10.851 15.538 1.00 56.81 85 LEU A N 1
ATOM 658 C CA . LEU A 1 85 ? -2.195 -12.073 14.814 1.00 56.81 85 LEU A CA 1
ATOM 659 C C . LEU A 1 85 ? -2.566 -13.220 15.775 1.00 56.81 85 LEU A C 1
ATOM 661 O O . LEU A 1 85 ? -3.400 -14.047 15.438 1.00 56.81 85 LEU A O 1
ATOM 665 N N . PHE A 1 86 ? -1.993 -13.220 16.985 1.00 59.53 86 PHE A N 1
ATOM 666 C CA . PHE A 1 86 ? -2.235 -14.226 18.029 1.00 59.53 86 PHE A CA 1
ATOM 667 C C . PHE A 1 86 ? -3.488 -13.968 18.885 1.00 59.53 86 PHE A C 1
ATOM 669 O O . PHE A 1 86 ? -3.838 -14.804 19.709 1.00 59.53 86 PHE A O 1
ATOM 676 N N . ARG A 1 87 ? -4.174 -12.827 18.713 1.00 54.12 87 ARG A N 1
ATOM 677 C CA . ARG A 1 87 ? -5.508 -12.579 19.294 1.00 54.12 87 ARG A CA 1
ATOM 678 C C . ARG A 1 87 ? -6.567 -12.751 18.206 1.00 54.12 87 ARG A C 1
ATOM 680 O O . ARG A 1 87 ? -7.100 -11.768 17.691 1.00 54.12 87 ARG A O 1
ATOM 687 N N . ARG A 1 88 ? -6.841 -14.000 17.852 1.00 52.41 88 ARG A N 1
ATOM 688 C CA . ARG A 1 88 ? -8.131 -14.435 17.318 1.00 52.41 88 ARG A CA 1
ATOM 689 C C . ARG A 1 88 ? -8.569 -15.652 18.103 1.00 52.41 88 ARG A C 1
ATOM 691 O O . ARG A 1 88 ? -7.695 -16.511 18.333 1.00 52.41 88 ARG A O 1
#

pLDDT: mean 88.19, std 11.63, range [52.41, 97.44]

Secondary structure (DSSP, 8-state):
--PPPSS---TT---HHHHHS--SSS----SS-SSHHHHHHHHHHHHS--GGGHHHHHHHHHHHTHHHHHT-S------SSGGGTT--